Protein AF-A0A961EUT8-F1 (afdb_monomer_lite)

Radius of gyration: 30.01 Å; chains: 1; bounding box: 72×98×64 Å

Foldseek 3Di:
DDDDDDDPPDPDPVVVVVVVVVVPPDPPPPDCDLVNLVVLLVVLVVLLVVLVVLLVVQDDDDPVPDDDDPLNVVSVVLSVVLVVLSVQLVVLSVVLVVCSVVVNNVSNVVSSVSSVVSSVVSVLSSLVSVLVVLVVVLVVCVVVQVVVPDPVSVVVSVVSVVVSVVSVVVSVVVD

pLDDT: mean 82.98, std 18.25, range [37.84, 97.94]

Secondary structure (DSSP, 8-state):
----------SSHHHHHHHHHHTTS--------HHHHHHHHHHHHHHHHHHHHHHHTSPPPPTT-PPPPHHHHHHHHHHHHHHHHHHHHHHHHHHHHHHHHTT-HHHHHHHHHHHHHHHHHHHHHHHHHHHHHHHHHHHHHHHHHHHT--HHHHHHHHHHHHHHHHHHHHHHHT-

Sequence (175 aa):
MARTGTGNRGGFGAFFLIFLMVSISSLQADSPDFTNMGELLKTNREDLEFINIPLSNLPNAPENGQEPSEGLKTGLALKEKLTEKMKSAVEHDFFAGIYYLQGNYGHTYRELSTSRDLIQQVYKEILEYYIDGTWVLLESAAPIILRTQDAKSKHFLQLGFRDLESSRLFHQRGS

Structure (mmCIF, N/CA/C/O backbone):
data_AF-A0A961EUT8-F1
#
_entry.id   AF-A0A961EUT8-F1
#
loop_
_atom_site.group_PDB
_atom_site.id
_atom_site.type_symbol
_atom_site.label_atom_id
_atom_site.label_alt_id
_atom_site.label_comp_id
_atom_site.label_asym_id
_atom_site.label_entity_id
_atom_site.label_seq_id
_atom_site.pdbx_PDB_ins_code
_atom_site.Cartn_x
_atom_site.Cartn_y
_atom_site.Cartn_z
_atom_site.occupancy
_atom_site.B_iso_or_equiv
_atom_site.auth_seq_id
_atom_site.auth_comp_id
_atom_site.auth_asym_id
_atom_site.auth_atom_id
_atom_site.pdbx_PDB_model_num
ATOM 1 N N . MET A 1 1 ? 42.368 -74.348 -34.956 1.00 40.06 1 MET A N 1
ATOM 2 C CA . MET A 1 1 ? 42.806 -73.185 -35.758 1.00 40.06 1 MET A CA 1
ATOM 3 C C . MET A 1 1 ? 41.672 -72.159 -35.737 1.00 40.06 1 MET A C 1
ATOM 5 O O . MET A 1 1 ? 40.569 -72.569 -36.050 1.00 40.06 1 MET A O 1
ATOM 9 N N . ALA A 1 2 ? 41.955 -70.933 -35.255 1.00 39.94 2 ALA A N 1
ATOM 10 C CA . ALA A 1 2 ? 41.233 -69.634 -35.360 1.00 39.94 2 ALA A CA 1
ATOM 11 C C . ALA A 1 2 ? 39.678 -69.592 -35.261 1.00 39.94 2 ALA A C 1
ATOM 13 O O . ALA A 1 2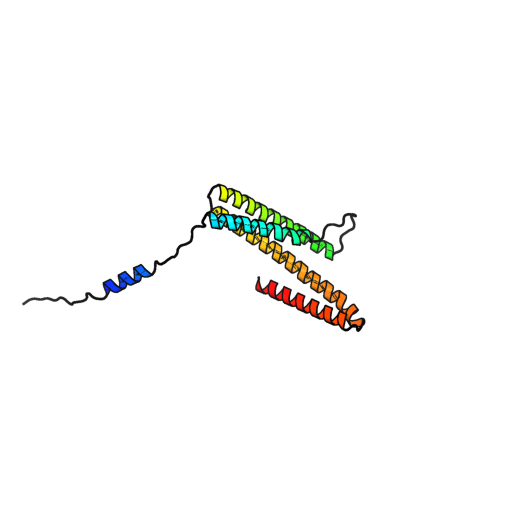 ? 39.000 -70.222 -36.057 1.00 39.94 2 ALA A O 1
ATOM 14 N N . ARG A 1 3 ? 39.065 -68.952 -34.233 1.00 37.84 3 ARG A N 1
ATOM 15 C CA . ARG A 1 3 ? 38.702 -67.497 -34.088 1.00 37.84 3 ARG A CA 1
ATOM 16 C C . ARG A 1 3 ? 37.754 -67.018 -35.212 1.00 37.84 3 ARG A C 1
ATOM 18 O O . ARG A 1 3 ? 38.067 -67.273 -36.359 1.00 37.84 3 ARG A O 1
ATOM 25 N N . THR A 1 4 ? 36.620 -66.322 -35.048 1.00 41.25 4 THR A N 1
ATOM 26 C CA . THR A 1 4 ? 36.030 -65.352 -34.080 1.00 41.25 4 THR A CA 1
ATOM 27 C C . THR A 1 4 ? 34.614 -65.051 -34.648 1.00 41.25 4 THR A C 1
ATOM 29 O O . THR A 1 4 ? 34.471 -65.057 -35.861 1.00 41.25 4 THR A O 1
ATOM 32 N N . GLY A 1 5 ? 33.498 -64.938 -33.917 1.00 46.47 5 GLY A N 1
ATOM 33 C CA . GLY A 1 5 ? 33.110 -63.840 -33.025 1.00 46.47 5 GLY A CA 1
ATOM 34 C C . GLY A 1 5 ? 32.352 -62.727 -33.773 1.00 46.47 5 GLY A C 1
ATOM 35 O O . GLY A 1 5 ? 33.002 -62.006 -34.507 1.00 46.47 5 GLY A O 1
ATOM 36 N N . THR A 1 6 ? 31.042 -62.549 -33.533 1.00 43.66 6 THR A N 1
ATOM 37 C CA . THR A 1 6 ? 30.341 -61.238 -33.514 1.00 43.66 6 THR A CA 1
ATOM 38 C C . THR A 1 6 ? 28.936 -61.403 -32.928 1.00 43.66 6 THR A C 1
ATOM 40 O O . THR A 1 6 ? 28.060 -62.018 -33.533 1.00 43.66 6 THR A O 1
ATOM 43 N N . GLY A 1 7 ? 28.736 -60.858 -31.726 1.00 42.50 7 GLY A N 1
ATOM 44 C CA . GLY A 1 7 ? 27.440 -60.751 -31.068 1.00 42.50 7 GLY A CA 1
ATOM 45 C C . GLY A 1 7 ? 26.609 -59.615 -31.660 1.00 42.50 7 GLY A C 1
ATOM 46 O O . GLY A 1 7 ? 27.092 -58.498 -31.829 1.00 42.50 7 GLY A O 1
ATOM 47 N N . ASN A 1 8 ? 25.343 -59.904 -31.942 1.00 45.88 8 ASN A N 1
ATOM 48 C CA . ASN A 1 8 ? 24.358 -58.920 -32.364 1.00 45.88 8 ASN A CA 1
ATOM 49 C C . ASN A 1 8 ? 23.867 -58.131 -31.133 1.00 45.88 8 ASN A C 1
ATOM 51 O O . ASN A 1 8 ? 22.967 -58.565 -30.418 1.00 45.88 8 ASN A O 1
ATOM 55 N N . ARG A 1 9 ? 24.503 -56.991 -30.846 1.00 51.38 9 ARG A N 1
ATOM 56 C CA . ARG A 1 9 ? 24.052 -55.987 -29.865 1.00 51.38 9 ARG A CA 1
ATOM 57 C C . ARG A 1 9 ? 23.765 -54.676 -30.599 1.00 51.38 9 ARG A C 1
ATOM 59 O O . ARG A 1 9 ? 24.537 -53.732 -30.510 1.00 51.38 9 ARG A O 1
ATOM 66 N N . GLY A 1 10 ? 22.669 -54.640 -31.353 1.00 48.25 10 GLY A N 1
ATOM 67 C CA . GLY A 1 10 ? 22.268 -53.478 -32.161 1.00 48.25 10 GLY A CA 1
ATOM 68 C C . GLY A 1 10 ? 20.995 -52.756 -31.703 1.00 48.25 10 GLY A C 1
ATOM 69 O O . GLY A 1 10 ? 20.453 -51.979 -32.475 1.00 48.25 10 GLY A O 1
ATOM 70 N N . GLY A 1 11 ? 20.472 -53.022 -30.499 1.00 51.41 11 GLY A N 1
ATOM 71 C CA . GLY A 1 11 ? 19.109 -52.595 -30.129 1.00 51.41 11 GLY A CA 1
ATOM 72 C C . GLY A 1 11 ? 18.965 -51.484 -29.083 1.00 51.41 11 GLY A C 1
ATOM 73 O O . GLY A 1 11 ? 17.860 -50.989 -28.907 1.00 51.41 11 GLY A O 1
ATOM 74 N N . PHE A 1 12 ? 20.027 -51.088 -28.372 1.00 48.56 12 PHE A N 1
ATOM 75 C CA . PHE A 1 12 ? 19.883 -50.220 -27.184 1.00 48.56 12 PHE A CA 1
ATOM 76 C C . PHE A 1 12 ? 20.382 -48.776 -27.354 1.00 48.56 12 PHE A C 1
ATOM 78 O O . PHE A 1 12 ? 20.026 -47.918 -26.553 1.00 48.56 12 PHE A O 1
ATOM 85 N N . GLY A 1 13 ? 21.162 -48.473 -28.399 1.00 46.50 13 GLY A N 1
ATOM 86 C CA . GLY A 1 13 ? 21.692 -47.118 -28.621 1.00 46.50 13 GLY A CA 1
ATOM 87 C C . GLY A 1 13 ? 20.687 -46.146 -29.250 1.00 46.50 13 GLY A C 1
ATOM 88 O O . GLY A 1 13 ? 20.663 -44.970 -28.900 1.00 46.50 13 GLY A O 1
ATOM 89 N N . ALA A 1 14 ? 19.821 -46.636 -30.144 1.00 49.78 14 ALA A N 1
ATOM 90 C CA . ALA A 1 14 ? 18.879 -45.787 -30.877 1.00 49.78 14 ALA A CA 1
ATOM 91 C C . ALA A 1 14 ? 17.739 -45.255 -29.989 1.00 49.78 14 ALA A C 1
ATOM 93 O O . ALA A 1 14 ? 17.324 -44.110 -30.141 1.00 49.78 14 ALA A O 1
ATOM 94 N N . PHE A 1 15 ? 17.282 -46.042 -29.009 1.00 47.31 15 PHE A N 1
ATOM 95 C CA . PHE A 1 15 ? 16.244 -45.607 -28.069 1.00 47.31 15 PHE A CA 1
ATOM 96 C C . PHE A 1 15 ? 16.741 -44.559 -27.065 1.00 47.31 15 PHE A C 1
ATOM 98 O O . PHE A 1 15 ? 15.972 -43.687 -26.668 1.00 47.31 15 PHE A O 1
ATOM 105 N N . PHE A 1 16 ? 18.024 -44.589 -26.693 1.00 50.06 16 PHE A N 1
ATOM 106 C CA . PHE A 1 16 ? 18.590 -43.619 -25.751 1.00 50.06 16 PHE A CA 1
ATOM 107 C C . PHE A 1 16 ? 18.795 -42.234 -26.392 1.00 50.06 16 PHE A C 1
ATOM 109 O O . PHE A 1 16 ? 18.576 -41.210 -25.751 1.00 50.06 16 PHE A O 1
ATOM 116 N N . LEU A 1 17 ? 19.141 -42.194 -27.684 1.00 48.88 17 LEU A N 1
ATOM 117 C CA . LEU A 1 17 ? 19.335 -40.950 -28.440 1.00 48.88 17 LEU A CA 1
ATOM 118 C C . LEU A 1 17 ? 18.012 -40.245 -28.787 1.00 48.88 17 LEU A C 1
ATOM 120 O O . LEU A 1 17 ? 17.959 -39.018 -28.811 1.00 48.88 17 LEU A O 1
ATOM 124 N N . ILE A 1 18 ? 16.929 -41.004 -28.987 1.00 52.91 18 ILE A N 1
ATOM 125 C CA . ILE A 1 18 ? 15.589 -40.446 -29.233 1.00 52.91 18 ILE A CA 1
ATOM 126 C C . ILE A 1 18 ? 14.980 -39.878 -27.939 1.00 52.91 18 ILE A C 1
ATOM 128 O O . ILE A 1 18 ? 14.323 -38.840 -27.979 1.00 52.91 18 ILE A O 1
ATOM 132 N N . PHE A 1 19 ? 15.252 -40.480 -26.775 1.00 48.97 19 PHE A N 1
ATOM 133 C CA . PHE A 1 19 ? 14.747 -39.975 -25.490 1.00 48.97 19 PHE A CA 1
ATOM 134 C C . PHE A 1 19 ? 15.413 -38.653 -25.056 1.00 48.97 19 PHE A C 1
ATOM 136 O O . PHE A 1 19 ? 14.784 -37.811 -24.414 1.00 48.97 19 PHE A O 1
ATOM 143 N N . LEU A 1 20 ? 16.665 -38.422 -25.468 1.00 49.22 20 LEU A N 1
ATOM 144 C CA . LEU A 1 20 ? 17.404 -37.192 -25.159 1.00 49.22 20 LEU A CA 1
ATOM 145 C C . LEU A 1 20 ? 16.935 -35.986 -25.999 1.00 49.22 20 LEU A C 1
ATOM 147 O O . LEU A 1 20 ? 17.052 -34.848 -25.556 1.00 49.22 20 LEU A O 1
ATOM 151 N N . MET A 1 21 ? 16.328 -36.224 -27.168 1.00 48.28 21 MET A N 1
ATOM 152 C CA . MET A 1 21 ? 15.783 -35.173 -28.045 1.00 48.28 21 MET A CA 1
ATOM 153 C C . MET A 1 21 ? 14.378 -34.690 -27.644 1.00 48.28 21 MET A C 1
ATOM 155 O O . MET A 1 21 ? 13.997 -33.580 -27.998 1.00 48.28 21 MET A O 1
ATOM 159 N N . VAL A 1 22 ? 13.612 -35.471 -26.873 1.00 51.75 22 VAL A N 1
ATOM 160 C CA . VAL A 1 22 ? 12.248 -35.085 -26.438 1.00 51.75 22 VAL A CA 1
ATOM 161 C C . VAL A 1 22 ? 12.261 -34.190 -25.188 1.00 51.75 22 VAL A C 1
ATOM 163 O O . VAL A 1 22 ? 11.308 -33.454 -24.932 1.00 51.75 22 VAL A O 1
ATOM 166 N N . SER A 1 23 ? 13.371 -34.165 -24.445 1.00 46.84 23 SER A N 1
ATOM 167 C CA . SER A 1 23 ? 13.490 -33.407 -23.187 1.00 46.84 23 SER A CA 1
ATOM 168 C C . SER A 1 23 ? 13.894 -31.933 -23.364 1.00 46.84 23 SER A C 1
ATOM 170 O O . SER A 1 23 ? 14.073 -31.234 -22.373 1.00 46.84 23 SER A O 1
ATOM 172 N N . ILE A 1 24 ? 14.022 -31.437 -24.602 1.00 51.72 24 ILE A N 1
ATOM 173 C CA . ILE A 1 24 ? 14.322 -30.018 -24.904 1.00 51.72 24 ILE A CA 1
ATOM 174 C C . ILE A 1 24 ? 13.042 -29.264 -25.316 1.00 51.72 24 ILE A C 1
ATOM 176 O O . ILE A 1 24 ? 13.078 -28.184 -25.901 1.00 51.72 24 ILE A O 1
ATOM 180 N N . SER A 1 25 ? 11.872 -29.820 -24.999 1.00 47.59 25 SER A N 1
ATOM 181 C CA . SER A 1 25 ? 10.606 -29.116 -25.179 1.00 47.59 25 SER A CA 1
ATOM 182 C C . SER A 1 25 ? 10.501 -28.008 -24.125 1.00 47.59 25 SER A C 1
ATOM 184 O O . SER A 1 25 ? 10.127 -28.246 -22.980 1.00 47.59 25 SER A O 1
ATOM 186 N N . SER A 1 26 ? 10.898 -26.803 -24.542 1.00 49.31 26 SER A N 1
ATOM 187 C CA . SER A 1 26 ? 10.543 -25.497 -23.975 1.00 49.31 26 SER A CA 1
ATOM 188 C C . SER A 1 26 ? 10.907 -25.234 -22.506 1.00 49.31 26 SER A C 1
ATOM 190 O O . SER A 1 26 ? 10.043 -24.966 -21.678 1.00 49.31 26 SER A O 1
ATOM 192 N N . LEU A 1 27 ? 12.206 -25.102 -22.224 1.00 43.09 27 LEU A N 1
ATOM 193 C CA . LEU A 1 27 ? 12.673 -23.950 -21.437 1.00 43.09 27 LEU A CA 1
ATOM 194 C C . LEU A 1 27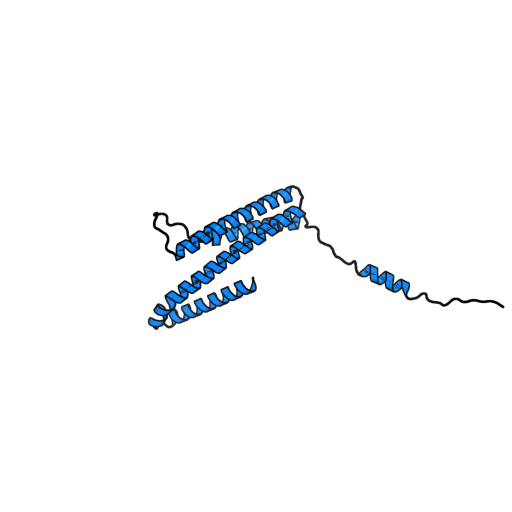 ? 12.726 -22.740 -22.383 1.00 43.09 27 LEU A C 1
ATOM 196 O O . LEU A 1 27 ? 13.794 -22.218 -22.691 1.00 43.09 27 LEU A O 1
ATOM 200 N N . GLN A 1 28 ? 11.575 -22.334 -22.925 1.00 45.47 28 GLN A N 1
ATOM 201 C CA . GLN A 1 28 ? 11.480 -20.997 -23.492 1.00 45.47 28 GLN A CA 1
ATOM 202 C C . GLN A 1 28 ? 11.338 -20.078 -22.288 1.00 45.47 28 GLN A C 1
ATOM 204 O O . GLN A 1 28 ? 10.258 -19.902 -21.738 1.00 45.47 28 GLN A O 1
ATOM 209 N N . ALA A 1 29 ? 12.474 -19.570 -21.812 1.00 47.25 29 ALA A N 1
ATOM 210 C CA . ALA A 1 29 ? 12.445 -18.277 -21.166 1.00 47.25 29 ALA A CA 1
ATOM 211 C C . ALA A 1 29 ? 11.918 -17.324 -22.241 1.00 47.25 29 ALA A C 1
ATOM 213 O O . ALA A 1 29 ? 12.667 -16.979 -23.157 1.00 47.25 29 ALA A O 1
ATOM 214 N N . ASP A 1 30 ? 10.622 -17.008 -22.191 1.00 49.38 30 ASP A N 1
ATOM 215 C CA . ASP A 1 30 ? 10.067 -15.912 -22.973 1.00 49.38 30 ASP A CA 1
ATOM 216 C C . ASP A 1 30 ? 10.944 -14.707 -22.660 1.00 49.38 30 ASP A C 1
ATOM 218 O O . ASP A 1 30 ? 11.009 -14.234 -21.518 1.00 49.38 30 ASP A O 1
ATOM 222 N N . SER A 1 31 ? 11.704 -14.250 -23.658 1.00 52.50 31 SER A N 1
ATOM 223 C CA . SER A 1 31 ? 12.302 -12.932 -23.554 1.00 52.50 31 SER A CA 1
ATOM 224 C C . SER A 1 31 ? 11.150 -11.974 -23.282 1.00 52.50 31 SER A C 1
ATOM 226 O O . SER A 1 31 ? 10.116 -12.117 -23.932 1.00 52.50 31 SER A O 1
ATOM 228 N N . PRO A 1 32 ? 11.272 -11.040 -22.332 1.00 54.50 32 PRO A N 1
ATOM 229 C CA . PRO A 1 32 ? 10.206 -10.095 -22.064 1.00 54.50 32 PRO A CA 1
ATOM 230 C C . PRO A 1 32 ? 9.908 -9.296 -23.333 1.00 54.50 32 PRO A C 1
ATOM 232 O O . PRO A 1 32 ? 10.628 -8.359 -23.672 1.00 54.50 32 PRO A O 1
ATOM 235 N N . ASP A 1 33 ? 8.884 -9.726 -24.065 1.00 62.62 33 ASP A N 1
ATOM 236 C CA . ASP A 1 33 ? 8.461 -9.094 -25.301 1.00 62.62 33 ASP A CA 1
ATOM 237 C C . ASP A 1 33 ? 8.044 -7.653 -25.010 1.00 62.62 33 ASP A C 1
ATOM 239 O O . ASP A 1 33 ? 7.478 -7.345 -23.955 1.00 62.62 33 ASP A O 1
ATOM 243 N N . PHE A 1 34 ? 8.307 -6.765 -25.971 1.00 60.91 34 PHE A N 1
ATOM 244 C CA . PHE A 1 34 ? 7.946 -5.345 -25.914 1.00 60.91 34 PHE A CA 1
ATOM 245 C C . PHE A 1 34 ? 6.499 -5.137 -25.440 1.00 60.91 34 PHE A C 1
ATOM 247 O O . PHE A 1 34 ? 6.244 -4.308 -24.569 1.00 60.91 34 PHE A O 1
ATOM 254 N N . THR A 1 35 ? 5.561 -5.941 -25.951 1.00 69.19 35 THR A N 1
ATOM 255 C CA . THR A 1 35 ? 4.139 -5.862 -25.594 1.00 69.19 35 THR A CA 1
ATOM 256 C C . THR A 1 35 ? 3.884 -6.182 -24.118 1.00 69.19 35 THR A C 1
ATOM 258 O O . THR A 1 35 ? 3.146 -5.449 -23.464 1.00 69.19 35 THR A O 1
ATOM 261 N N . ASN A 1 36 ? 4.544 -7.204 -23.563 1.00 83.31 36 ASN A N 1
ATOM 262 C CA . ASN A 1 36 ? 4.389 -7.576 -22.153 1.00 83.31 36 ASN A CA 1
ATOM 263 C C . ASN A 1 36 ? 4.990 -6.507 -21.229 1.00 83.31 36 ASN A C 1
ATOM 265 O O . ASN A 1 36 ? 4.409 -6.170 -20.201 1.00 83.31 36 ASN A O 1
ATOM 269 N N . MET A 1 37 ? 6.132 -5.921 -21.604 1.00 87.62 37 MET A N 1
ATOM 270 C CA . MET A 1 37 ? 6.753 -4.844 -20.823 1.00 87.62 37 MET A CA 1
ATOM 271 C C . MET A 1 37 ? 5.931 -3.552 -20.837 1.00 87.62 37 MET A C 1
ATOM 273 O O . MET A 1 37 ? 5.827 -2.885 -19.808 1.00 87.62 37 MET A O 1
ATOM 277 N N . GLY A 1 38 ? 5.301 -3.221 -21.968 1.00 88.94 38 GLY A N 1
ATOM 278 C CA . GLY A 1 38 ? 4.388 -2.082 -22.059 1.00 88.94 38 GLY A CA 1
ATOM 279 C C . GLY A 1 38 ? 3.166 -2.226 -21.144 1.00 88.94 38 GLY A C 1
ATOM 280 O O . GLY A 1 38 ? 2.773 -1.266 -20.480 1.00 88.94 38 GLY A O 1
ATOM 281 N N . GLU A 1 39 ? 2.591 -3.428 -21.055 1.00 91.81 39 GLU A N 1
ATOM 282 C CA . GLU A 1 39 ? 1.486 -3.717 -20.133 1.00 91.81 39 GLU A CA 1
ATOM 283 C C . GLU A 1 39 ? 1.921 -3.657 -18.662 1.00 91.81 39 GLU A C 1
ATOM 285 O O . GLU A 1 39 ? 1.207 -3.093 -17.830 1.00 91.81 39 GLU A O 1
ATOM 290 N N . LEU A 1 40 ? 3.114 -4.164 -18.338 1.00 92.50 40 LEU A N 1
ATOM 291 C CA . LEU A 1 40 ? 3.661 -4.094 -16.981 1.00 92.50 40 LEU A CA 1
ATOM 292 C C . LEU A 1 40 ? 3.927 -2.653 -16.528 1.00 92.50 40 LEU A C 1
ATOM 294 O O . LEU A 1 40 ? 3.605 -2.323 -15.390 1.00 92.50 40 LEU A O 1
ATOM 298 N N . LEU A 1 41 ? 4.450 -1.790 -17.405 1.00 94.31 41 LEU A N 1
ATOM 299 C CA . LEU A 1 41 ? 4.600 -0.353 -17.128 1.00 94.31 41 LEU A CA 1
ATOM 300 C C . LEU A 1 41 ? 3.252 0.303 -16.839 1.00 94.31 41 LEU A C 1
ATOM 302 O O . LEU A 1 41 ? 3.103 1.045 -15.870 1.00 94.31 41 LEU A O 1
ATOM 306 N N . LYS A 1 42 ? 2.250 0.011 -17.673 1.00 95.62 42 LYS A N 1
ATOM 307 C CA . LYS A 1 42 ? 0.902 0.545 -17.485 1.00 95.62 42 LYS A CA 1
ATOM 308 C C . LYS A 1 42 ? 0.312 0.099 -16.144 1.00 95.62 42 LYS A C 1
ATOM 310 O O . LYS A 1 42 ? -0.197 0.933 -15.405 1.00 95.62 42 LYS A O 1
ATOM 315 N N . THR A 1 43 ? 0.424 -1.188 -15.827 1.00 94.94 43 THR A N 1
ATOM 316 C CA . THR A 1 43 ? -0.080 -1.759 -14.570 1.00 94.94 43 THR A CA 1
ATOM 317 C C . THR A 1 43 ? 0.627 -1.142 -13.365 1.00 94.94 43 THR A C 1
ATOM 319 O O . THR A 1 43 ? -0.031 -0.717 -12.426 1.00 94.94 43 THR A O 1
ATOM 322 N N . ASN A 1 44 ? 1.957 -1.010 -13.408 1.00 96.00 44 ASN A N 1
ATOM 323 C CA . ASN A 1 44 ? 2.719 -0.407 -12.313 1.00 96.00 44 ASN A CA 1
ATOM 324 C C . ASN A 1 44 ? 2.301 1.046 -12.048 1.00 96.00 44 ASN A C 1
ATOM 326 O O . ASN A 1 44 ? 2.203 1.472 -10.900 1.00 96.00 44 ASN A O 1
ATOM 330 N N . ARG A 1 45 ? 1.993 1.801 -13.106 1.00 96.00 45 ARG A N 1
ATOM 331 C CA . ARG A 1 45 ? 1.452 3.154 -12.974 1.00 96.00 45 ARG A CA 1
ATOM 332 C C . ARG A 1 45 ? 0.069 3.174 -12.322 1.00 96.00 45 ARG A C 1
ATOM 334 O O . ARG A 1 45 ? -0.168 4.010 -11.454 1.00 96.00 45 ARG A O 1
ATOM 341 N N . GLU A 1 46 ? -0.827 2.274 -12.719 1.00 97.06 46 GLU A N 1
ATOM 342 C CA . GLU A 1 46 ? -2.142 2.128 -12.079 1.00 97.06 46 GLU A CA 1
ATOM 343 C C . GLU A 1 46 ? -1.991 1.760 -10.590 1.00 97.06 46 GLU A C 1
ATOM 345 O O . GLU A 1 46 ? -2.668 2.340 -9.740 1.00 97.06 46 GLU A O 1
ATOM 350 N N . ASP A 1 47 ? -1.041 0.881 -10.256 1.00 96.62 47 ASP A N 1
ATOM 351 C CA . ASP A 1 47 ? -0.719 0.499 -8.876 1.00 96.62 47 ASP A CA 1
ATOM 352 C C . ASP A 1 47 ? -0.176 1.691 -8.061 1.00 96.62 47 ASP A C 1
ATOM 354 O O . ASP A 1 47 ? -0.587 1.907 -6.917 1.00 96.62 47 ASP A O 1
ATOM 358 N N . LEU A 1 48 ? 0.710 2.509 -8.644 1.00 97.00 48 LEU A N 1
ATOM 359 C CA . LEU A 1 48 ? 1.209 3.742 -8.020 1.00 97.00 48 LEU A CA 1
ATOM 360 C C . LEU A 1 48 ? 0.069 4.727 -7.728 1.00 97.00 48 LEU A C 1
ATOM 362 O O . LEU A 1 48 ? -0.026 5.271 -6.624 1.00 97.00 48 LEU A O 1
ATOM 366 N N . GLU A 1 49 ? -0.808 4.955 -8.707 1.00 96.12 49 GLU A N 1
ATOM 367 C CA . GLU A 1 49 ? -1.969 5.837 -8.559 1.00 96.12 49 GLU A CA 1
ATOM 368 C C . GLU A 1 49 ? -2.924 5.312 -7.479 1.00 96.12 49 GLU A C 1
ATOM 370 O O . GLU A 1 49 ? -3.396 6.085 -6.639 1.00 96.12 49 GLU A O 1
ATOM 375 N N . PHE A 1 50 ? -3.142 3.995 -7.439 1.00 96.06 50 PHE A N 1
ATOM 376 C CA . PHE A 1 50 ? -3.945 3.347 -6.411 1.00 96.06 50 PHE A CA 1
ATOM 377 C C . PHE A 1 50 ? -3.353 3.541 -5.013 1.00 96.06 50 PHE A C 1
ATOM 379 O O . PHE A 1 50 ? -4.084 3.957 -4.119 1.00 96.06 50 PHE A O 1
ATOM 386 N N . ILE A 1 51 ? -2.052 3.297 -4.810 1.00 95.56 51 ILE A N 1
ATOM 387 C CA . ILE A 1 51 ? -1.393 3.417 -3.494 1.00 95.56 51 ILE A CA 1
ATOM 388 C C . ILE A 1 51 ? -1.273 4.860 -3.007 1.00 95.56 51 ILE A C 1
ATOM 390 O O . ILE A 1 51 ? -1.294 5.108 -1.796 1.00 95.56 51 ILE A O 1
ATOM 394 N N . ASN A 1 52 ? -1.248 5.833 -3.914 1.00 94.38 52 ASN A N 1
ATOM 395 C CA . ASN A 1 52 ? -1.284 7.238 -3.531 1.00 94.38 52 ASN A CA 1
ATOM 396 C C . ASN A 1 52 ? -2.567 7.605 -2.754 1.00 94.38 52 ASN A C 1
ATOM 398 O O . ASN A 1 52 ? -2.524 8.444 -1.854 1.00 94.38 52 ASN A O 1
ATOM 402 N N . ILE A 1 53 ? -3.699 6.948 -3.035 1.00 95.00 53 ILE A N 1
ATOM 403 C CA . ILE A 1 53 ? -4.975 7.195 -2.343 1.00 95.00 53 ILE A CA 1
ATOM 404 C C . ILE A 1 53 ? -4.877 6.879 -0.837 1.00 95.00 53 ILE A C 1
ATOM 406 O O . ILE A 1 53 ? -5.025 7.807 -0.036 1.00 95.00 53 ILE A O 1
ATOM 410 N N . PRO A 1 54 ? -4.610 5.632 -0.397 1.00 93.56 54 PRO A N 1
ATOM 411 C CA . PRO A 1 54 ? -4.507 5.317 1.022 1.00 93.56 54 PRO A CA 1
ATOM 412 C C . PRO A 1 54 ? -3.339 6.046 1.702 1.00 93.56 54 PRO A C 1
ATOM 414 O O . PRO A 1 54 ? -3.474 6.429 2.861 1.00 93.56 54 PRO A O 1
ATOM 417 N N . LEU A 1 55 ? -2.236 6.327 0.996 1.00 94.56 55 LEU A N 1
ATOM 418 C CA . LEU A 1 55 ? -1.137 7.136 1.537 1.00 94.56 55 LEU A CA 1
ATOM 419 C C . LEU A 1 55 ? -1.578 8.578 1.840 1.00 94.56 55 LEU A C 1
ATOM 421 O O . LEU A 1 55 ? -1.244 9.134 2.890 1.00 94.56 55 LEU A O 1
ATOM 425 N N . SER A 1 56 ? -2.359 9.187 0.945 1.00 92.69 56 SER A N 1
ATOM 426 C CA . SER A 1 56 ? -2.875 10.548 1.132 1.00 92.69 56 SER A CA 1
ATOM 427 C C . SER A 1 56 ? -3.838 10.655 2.318 1.00 92.69 56 SER A C 1
ATOM 429 O O . SER A 1 56 ? -3.836 11.681 3.004 1.00 92.69 56 SER A O 1
ATOM 431 N N . ASN A 1 57 ? -4.568 9.571 2.609 1.00 92.25 57 ASN A N 1
ATOM 432 C CA . ASN A 1 57 ? -5.503 9.457 3.729 1.00 92.25 57 ASN A CA 1
ATOM 433 C C . ASN A 1 57 ? -4.820 9.315 5.097 1.00 92.25 57 ASN A C 1
ATOM 435 O O . ASN A 1 57 ? -5.503 9.408 6.120 1.00 92.25 57 ASN A O 1
ATOM 439 N N . LEU A 1 58 ? -3.502 9.087 5.150 1.00 91.81 58 LEU A N 1
ATOM 440 C CA . LEU A 1 58 ? -2.780 9.100 6.420 1.00 91.81 58 LEU A CA 1
ATOM 441 C C . LEU A 1 58 ? -2.816 10.498 7.057 1.00 91.81 58 LEU A C 1
ATOM 443 O O . LEU A 1 58 ? -2.863 11.501 6.330 1.00 91.81 58 LEU A O 1
ATOM 447 N N . PRO A 1 59 ? -2.754 10.590 8.398 1.00 89.25 59 PRO A N 1
ATOM 448 C CA . PRO A 1 59 ? -2.933 11.854 9.099 1.00 89.25 59 PRO A CA 1
ATOM 449 C C . PRO A 1 59 ? -1.967 12.950 8.637 1.00 89.25 59 PRO A C 1
ATOM 451 O O . PRO A 1 59 ? -0.802 12.689 8.340 1.00 89.25 59 PRO A O 1
ATOM 454 N N . ASN A 1 60 ? -2.458 14.188 8.594 1.00 85.12 60 ASN A N 1
ATOM 455 C CA . ASN A 1 60 ? -1.663 15.377 8.293 1.00 85.12 60 ASN A CA 1
ATOM 456 C C . ASN A 1 60 ? -1.288 16.122 9.570 1.00 85.12 60 ASN A C 1
ATOM 458 O O . ASN A 1 60 ? -1.976 16.018 10.590 1.00 85.12 60 ASN A O 1
ATOM 462 N N . ALA A 1 61 ? -0.190 16.878 9.504 1.00 81.75 61 ALA A N 1
ATOM 463 C CA . ALA A 1 61 ? 0.211 17.731 10.609 1.00 81.75 61 ALA A CA 1
ATOM 464 C C . ALA A 1 61 ? -0.902 18.761 10.884 1.00 81.75 61 ALA A C 1
ATOM 466 O O . ALA A 1 61 ? -1.495 19.282 9.935 1.00 81.75 61 ALA A O 1
ATOM 467 N N . PRO A 1 62 ? -1.214 19.048 12.157 1.00 79.44 62 PRO A N 1
ATOM 468 C CA . PRO A 1 62 ? -2.229 20.034 12.493 1.00 79.44 62 PRO A CA 1
ATOM 469 C C . PRO A 1 62 ? -1.822 21.421 11.977 1.00 79.44 62 PRO A C 1
ATOM 471 O O . PRO A 1 62 ? -0.744 21.920 12.292 1.00 79.44 62 PRO A O 1
ATOM 474 N N . GLU A 1 63 ? -2.710 22.071 11.223 1.00 75.56 63 GLU A N 1
ATOM 475 C CA . GLU A 1 63 ? -2.452 23.384 10.602 1.00 75.56 63 GLU A CA 1
ATOM 476 C C . GLU A 1 63 ? -2.247 24.510 11.634 1.00 75.56 63 GLU A C 1
ATOM 478 O O . GLU A 1 63 ? -1.591 25.510 11.357 1.00 75.56 63 GLU A O 1
ATOM 483 N N . ASN A 1 64 ? -2.762 24.333 12.856 1.00 80.25 64 ASN A N 1
ATOM 484 C CA . ASN A 1 64 ? -2.799 25.365 13.897 1.00 80.25 64 ASN A CA 1
ATOM 485 C C . ASN A 1 64 ? -1.569 25.386 14.825 1.00 80.25 64 ASN A C 1
ATOM 487 O O . ASN A 1 64 ? -1.622 26.007 15.885 1.00 80.25 64 ASN A O 1
ATOM 491 N N . GLY A 1 65 ? -0.489 24.668 14.492 1.00 71.25 65 GLY A N 1
ATOM 492 C CA . GLY A 1 65 ? 0.733 24.627 15.313 1.00 71.25 65 GLY A CA 1
ATOM 493 C C . GLY A 1 65 ? 0.555 23.996 16.703 1.00 71.25 65 GLY A C 1
ATOM 494 O O . GLY A 1 65 ? 1.414 24.154 17.566 1.00 71.25 65 GLY A O 1
ATOM 495 N N . GLN A 1 66 ? -0.560 23.297 16.938 1.00 77.88 66 GLN A N 1
ATOM 496 C CA . GLN A 1 66 ? -0.775 22.514 18.154 1.00 77.88 66 GLN A CA 1
ATOM 497 C C . GLN A 1 66 ? 0.111 21.271 18.134 1.00 77.88 66 GLN A C 1
ATOM 499 O O . GLN A 1 66 ? 0.263 20.639 17.087 1.00 77.88 66 GLN A O 1
ATOM 504 N N . GLU A 1 67 ? 0.658 20.888 19.290 1.00 75.06 67 GLU A N 1
ATOM 505 C CA . GLU A 1 67 ? 1.380 19.623 19.370 1.00 75.06 67 GLU A CA 1
ATOM 506 C C . GLU A 1 67 ? 0.433 18.455 19.043 1.00 75.06 67 GLU A C 1
ATOM 508 O O . GLU A 1 67 ? -0.649 18.348 19.634 1.00 75.06 67 GLU A O 1
ATOM 513 N N . PRO A 1 68 ? 0.805 17.579 18.095 1.00 78.00 68 PRO A N 1
ATOM 514 C CA . PRO A 1 68 ? -0.006 16.425 17.752 1.00 78.00 68 PRO A CA 1
ATOM 515 C C . PRO A 1 68 ? -0.129 15.488 18.957 1.00 78.00 68 PRO A C 1
ATOM 517 O O . PRO A 1 68 ? 0.839 15.251 19.676 1.00 78.00 68 PRO A O 1
ATOM 520 N N . SER A 1 69 ? -1.318 14.917 19.168 1.00 79.81 69 SER A N 1
ATOM 521 C CA . SER A 1 69 ? -1.500 13.845 20.159 1.00 79.81 69 SER A CA 1
ATOM 522 C C . SER A 1 69 ? -0.552 12.667 19.884 1.00 79.81 69 SER A C 1
ATOM 524 O O . SER A 1 69 ? -0.160 12.453 18.738 1.00 79.81 69 SER A O 1
ATOM 526 N N . GLU A 1 70 ? -0.204 11.869 20.897 1.00 75.75 70 GLU A N 1
ATOM 527 C CA . GLU A 1 70 ? 0.723 10.733 20.731 1.00 75.75 70 GLU A CA 1
ATOM 528 C C . GLU A 1 70 ? 0.299 9.771 19.604 1.00 75.75 70 GLU A C 1
ATOM 530 O O . GLU A 1 70 ? 1.115 9.416 18.757 1.00 75.75 70 GLU A O 1
ATOM 535 N N . GLY A 1 71 ? -0.995 9.441 19.497 1.00 73.69 71 GLY A N 1
ATOM 536 C CA . GLY A 1 71 ? -1.506 8.609 18.395 1.00 73.69 71 GLY A CA 1
ATOM 537 C C . GLY A 1 71 ? -1.393 9.271 17.013 1.00 73.69 71 GLY A C 1
ATOM 538 O O . GLY A 1 71 ? -1.222 8.590 16.002 1.00 73.69 71 GLY A O 1
ATOM 539 N N . LEU A 1 72 ? -1.429 10.606 16.962 1.00 81.94 72 LEU A N 1
ATOM 540 C CA . LEU A 1 72 ? -1.223 11.375 15.736 1.00 81.94 72 LEU A CA 1
ATOM 541 C C . LEU A 1 72 ? 0.263 11.420 15.345 1.00 81.94 72 LEU A C 1
ATOM 543 O O . LEU A 1 72 ? 0.571 11.326 14.160 1.00 81.94 72 LEU A O 1
ATOM 547 N N . LYS A 1 73 ? 1.188 11.479 16.314 1.00 84.38 73 LYS A N 1
ATOM 548 C CA . LYS A 1 73 ? 2.642 11.424 16.064 1.00 84.38 73 LYS A CA 1
ATOM 549 C C . LYS A 1 73 ? 3.046 10.136 15.344 1.00 84.38 73 LYS A C 1
ATOM 551 O O . LYS A 1 73 ? 3.801 10.199 14.377 1.00 84.38 73 LYS A O 1
ATOM 556 N N . THR A 1 74 ? 2.505 8.988 15.758 1.00 84.38 74 THR A N 1
ATOM 557 C CA . THR A 1 74 ? 2.775 7.697 15.100 1.00 84.38 74 THR A CA 1
ATOM 558 C C . THR A 1 74 ? 2.305 7.688 13.645 1.00 84.38 74 THR A C 1
ATOM 560 O O . THR A 1 74 ? 3.054 7.277 12.761 1.00 84.38 74 THR A O 1
ATOM 563 N N . GLY A 1 75 ? 1.095 8.192 13.375 1.00 86.50 75 GLY A N 1
ATOM 564 C CA . GLY A 1 75 ? 0.564 8.284 12.010 1.00 86.50 75 GLY A CA 1
ATOM 565 C C . GLY A 1 75 ? 1.358 9.241 11.113 1.00 86.50 75 GLY A C 1
ATOM 566 O O . GLY A 1 75 ? 1.565 8.947 9.938 1.00 86.50 75 GLY A O 1
ATOM 567 N N . LEU A 1 76 ? 1.854 10.351 11.669 1.00 89.94 76 LEU A N 1
ATOM 568 C CA . LEU A 1 76 ? 2.694 11.317 10.951 1.00 89.94 76 LEU A CA 1
ATOM 569 C C . LEU A 1 76 ? 4.058 10.733 10.573 1.00 89.94 76 LEU A C 1
ATOM 571 O O . LEU A 1 76 ? 4.465 10.837 9.418 1.00 89.94 76 LEU A O 1
ATOM 575 N N . ALA A 1 77 ? 4.732 10.078 11.522 1.00 90.69 77 ALA A N 1
ATOM 576 C CA . ALA A 1 77 ? 6.017 9.430 11.273 1.00 90.69 77 ALA A CA 1
ATOM 577 C C . ALA A 1 77 ? 5.894 8.314 10.223 1.00 90.69 77 ALA A C 1
ATOM 579 O O . ALA A 1 77 ? 6.744 8.182 9.340 1.00 90.69 77 ALA A O 1
ATOM 580 N N . LEU A 1 78 ? 4.804 7.537 10.280 1.00 92.75 78 LEU A N 1
ATOM 581 C CA . LEU A 1 78 ? 4.503 6.537 9.260 1.00 92.75 78 LEU A CA 1
ATOM 582 C C . LEU A 1 78 ? 4.312 7.194 7.889 1.00 92.75 78 LEU A C 1
ATOM 584 O O . LEU A 1 78 ? 4.916 6.756 6.913 1.00 92.75 78 LEU A O 1
ATOM 588 N N . LYS A 1 79 ? 3.520 8.269 7.809 1.00 94.25 79 LYS A N 1
ATOM 589 C CA . LYS A 1 79 ? 3.284 8.984 6.551 1.00 94.25 79 LYS A CA 1
ATOM 590 C C . LYS A 1 79 ? 4.577 9.488 5.921 1.00 94.25 79 LYS A C 1
ATOM 592 O O . LYS A 1 79 ? 4.759 9.312 4.719 1.00 94.25 79 LYS A O 1
ATOM 597 N N . GLU A 1 80 ? 5.473 10.076 6.707 1.00 93.38 80 GLU A N 1
ATOM 598 C CA . GLU A 1 80 ? 6.777 10.545 6.228 1.00 93.38 80 GLU A CA 1
ATOM 599 C C . GLU A 1 80 ? 7.606 9.389 5.653 1.00 93.38 80 GLU A C 1
ATOM 601 O O . GLU A 1 80 ? 7.992 9.424 4.483 1.00 93.38 80 GLU A O 1
ATOM 606 N N . LYS A 1 81 ? 7.781 8.310 6.428 1.00 95.00 81 LYS A N 1
ATOM 607 C CA . LYS A 1 81 ? 8.513 7.107 6.001 1.00 95.00 81 LYS A CA 1
ATOM 608 C C . LYS A 1 81 ? 7.966 6.530 4.692 1.00 95.00 81 LYS A C 1
ATOM 610 O O . LYS A 1 81 ? 8.728 6.169 3.793 1.00 95.00 81 LYS A O 1
ATOM 615 N N . LEU A 1 82 ? 6.646 6.414 4.589 1.00 96.00 82 LEU A N 1
ATOM 616 C CA . LEU A 1 82 ? 5.990 5.836 3.421 1.00 96.00 82 LEU A CA 1
ATOM 617 C C . LEU A 1 82 ? 6.014 6.763 2.211 1.00 96.00 82 LEU A C 1
ATOM 619 O O . LEU A 1 82 ? 6.120 6.284 1.086 1.00 96.00 82 LEU A O 1
ATOM 623 N N . THR A 1 83 ? 5.980 8.076 2.434 1.00 95.62 83 THR A N 1
ATOM 624 C CA . THR A 1 83 ? 6.143 9.066 1.366 1.00 95.62 83 THR A CA 1
ATOM 625 C C . THR A 1 83 ? 7.526 8.951 0.732 1.00 95.62 83 THR A C 1
ATOM 627 O O . THR A 1 83 ? 7.629 8.980 -0.490 1.00 95.62 83 THR A O 1
ATOM 630 N N . GLU A 1 84 ? 8.582 8.747 1.524 1.00 95.75 84 GLU A N 1
ATOM 631 C CA . GLU A 1 84 ? 9.928 8.515 0.982 1.00 95.75 84 GLU A CA 1
ATOM 632 C C . GLU A 1 84 ? 10.013 7.212 0.173 1.00 95.75 84 GLU A C 1
ATOM 634 O O . GLU A 1 84 ? 10.501 7.220 -0.955 1.00 95.75 84 GLU A O 1
ATOM 639 N N . LYS A 1 85 ? 9.445 6.104 0.674 1.00 96.62 85 LYS A N 1
ATOM 640 C CA . LYS A 1 85 ? 9.355 4.851 -0.104 1.00 96.62 85 LYS A CA 1
ATOM 641 C C . LYS A 1 85 ? 8.580 5.033 -1.411 1.00 96.62 85 LYS A C 1
ATOM 643 O O . LYS A 1 85 ? 8.982 4.492 -2.439 1.00 96.62 85 LYS A O 1
ATOM 648 N N . MET A 1 86 ? 7.486 5.792 -1.374 1.00 96.81 86 MET A N 1
ATOM 649 C CA . MET A 1 86 ? 6.667 6.080 -2.548 1.00 96.81 86 MET A CA 1
ATOM 650 C C . MET A 1 86 ? 7.437 6.915 -3.577 1.00 96.81 86 MET A C 1
ATOM 652 O O . MET A 1 86 ? 7.375 6.614 -4.765 1.00 96.81 86 MET A O 1
ATOM 656 N N . LYS A 1 87 ? 8.219 7.912 -3.139 1.00 97.00 87 LYS A N 1
ATOM 657 C CA . LYS A 1 87 ? 9.114 8.670 -4.029 1.00 97.00 87 LYS A CA 1
ATOM 658 C C . LYS A 1 87 ? 10.104 7.744 -4.730 1.00 97.00 87 LYS A C 1
ATOM 660 O O . LYS A 1 87 ? 10.187 7.782 -5.952 1.00 97.00 87 LYS A O 1
ATOM 665 N N . SER A 1 88 ? 10.775 6.860 -3.989 1.00 97.56 88 SER A N 1
ATOM 666 C CA . SER A 1 88 ? 11.691 5.882 -4.590 1.00 97.56 88 SER A CA 1
ATOM 667 C C . SER A 1 88 ? 10.980 4.938 -5.568 1.00 97.56 88 SER A C 1
ATOM 669 O O . SER A 1 88 ? 11.514 4.642 -6.633 1.00 97.56 88 SER A O 1
ATOM 671 N N . ALA A 1 89 ? 9.757 4.493 -5.264 1.00 97.69 89 ALA A N 1
ATOM 672 C CA . ALA A 1 89 ? 8.981 3.658 -6.182 1.00 97.69 89 ALA A CA 1
ATOM 673 C C . ALA A 1 89 ? 8.674 4.375 -7.510 1.00 97.69 89 ALA A C 1
ATOM 675 O O . ALA A 1 89 ? 8.793 3.767 -8.576 1.00 97.69 89 ALA A O 1
ATOM 676 N N . VAL A 1 90 ? 8.332 5.667 -7.448 1.00 97.44 90 VAL A N 1
ATOM 677 C CA . VAL A 1 90 ? 8.104 6.521 -8.625 1.00 97.44 90 VAL A CA 1
ATOM 678 C C . VAL A 1 90 ? 9.396 6.737 -9.419 1.00 97.44 90 VAL A C 1
ATOM 680 O O . VAL A 1 90 ? 9.368 6.713 -10.647 1.00 97.44 90 VAL A O 1
ATOM 683 N N . GLU A 1 91 ? 10.537 6.909 -8.750 1.00 97.88 91 GLU A N 1
ATOM 684 C CA . GLU A 1 91 ? 11.841 7.020 -9.420 1.00 97.88 91 GLU A CA 1
ATOM 685 C C . GLU A 1 91 ? 12.174 5.753 -10.219 1.00 97.88 91 GLU A C 1
ATOM 687 O O . GLU A 1 91 ? 12.559 5.842 -11.386 1.00 97.88 91 GLU A O 1
ATOM 692 N N . HIS A 1 92 ? 11.968 4.572 -9.632 1.00 97.94 92 HIS A N 1
ATOM 693 C CA . HIS A 1 92 ? 12.173 3.299 -10.325 1.00 97.94 92 HIS A CA 1
ATOM 694 C C . HIS A 1 92 ? 11.217 3.112 -11.516 1.00 97.94 92 HIS A C 1
ATOM 696 O O . HIS A 1 92 ? 11.653 2.668 -12.578 1.00 97.94 92 HIS A O 1
ATOM 702 N N . ASP A 1 93 ? 9.943 3.498 -11.390 1.00 96.81 93 ASP A N 1
ATOM 703 C CA . ASP A 1 93 ? 8.988 3.481 -12.513 1.00 96.81 93 ASP A CA 1
ATOM 704 C C . ASP A 1 93 ? 9.438 4.402 -13.659 1.00 96.81 93 ASP A C 1
ATOM 706 O O . ASP A 1 93 ? 9.444 4.013 -14.830 1.00 96.81 93 ASP A O 1
ATOM 710 N N . PHE A 1 94 ? 9.923 5.599 -13.318 1.00 97.31 94 PHE A N 1
ATOM 711 C CA . PHE A 1 94 ? 10.468 6.534 -14.294 1.00 97.31 94 PHE A CA 1
ATOM 712 C C . PHE A 1 94 ? 11.669 5.940 -15.042 1.00 97.31 94 PHE A C 1
ATOM 714 O O . PHE A 1 94 ? 11.693 5.948 -16.277 1.00 97.31 94 PHE A O 1
ATOM 721 N N . PHE A 1 95 ? 12.652 5.382 -14.327 1.00 97.44 95 PHE A N 1
ATOM 722 C CA . PHE A 1 95 ? 13.816 4.756 -14.960 1.00 97.44 95 PHE A CA 1
ATOM 723 C C . PHE A 1 95 ? 13.442 3.529 -15.790 1.00 97.44 95 PHE A C 1
ATOM 725 O O . PHE A 1 95 ? 13.998 3.345 -16.876 1.00 97.44 95 PHE A O 1
ATOM 732 N N . ALA A 1 96 ? 12.469 2.730 -15.347 1.00 96.06 96 ALA A N 1
ATOM 733 C CA . ALA A 1 96 ? 11.931 1.642 -16.151 1.00 96.06 96 ALA A CA 1
ATOM 734 C C . ALA A 1 96 ? 11.372 2.147 -17.487 1.00 96.06 96 ALA A C 1
ATOM 736 O O . ALA A 1 96 ? 11.693 1.587 -18.536 1.00 96.06 96 ALA A O 1
ATOM 737 N N . GLY A 1 97 ? 10.605 3.242 -17.469 1.00 94.62 97 GLY A N 1
ATOM 738 C CA . GLY A 1 97 ? 10.106 3.894 -18.678 1.00 94.62 97 GLY A CA 1
ATOM 739 C C . GLY A 1 97 ? 11.232 4.340 -19.618 1.00 94.62 97 GLY A C 1
ATOM 740 O O . GLY A 1 97 ? 11.151 4.121 -20.827 1.00 94.62 97 GLY A O 1
ATOM 741 N N . ILE A 1 98 ? 12.323 4.896 -19.081 1.00 96.31 98 ILE A N 1
ATOM 742 C CA . ILE A 1 98 ? 13.499 5.271 -19.881 1.00 96.31 98 ILE A CA 1
ATOM 743 C C . ILE A 1 98 ? 14.158 4.044 -20.524 1.00 96.31 98 ILE A C 1
ATOM 745 O O . ILE A 1 98 ? 14.416 4.052 -21.730 1.00 96.31 98 ILE A O 1
ATOM 749 N N . TYR A 1 99 ? 14.408 2.977 -19.760 1.00 95.12 99 TYR A N 1
ATOM 750 C CA . TYR A 1 99 ? 15.023 1.758 -20.296 1.00 95.12 99 TYR A CA 1
ATOM 751 C C . TYR A 1 99 ? 14.142 1.062 -21.334 1.00 95.12 99 TYR A C 1
ATOM 753 O O . TYR A 1 99 ? 14.662 0.529 -22.317 1.00 95.12 99 TYR A O 1
ATOM 761 N N . TYR A 1 100 ? 12.823 1.124 -21.164 1.00 94.25 100 TYR A N 1
ATOM 762 C CA . TYR A 1 100 ? 11.866 0.594 -22.126 1.00 94.25 100 TYR A CA 1
ATOM 763 C C . TYR A 1 100 ? 11.963 1.317 -23.469 1.00 94.25 100 TYR A C 1
ATOM 765 O O . TYR A 1 100 ? 12.064 0.673 -24.512 1.00 94.25 100 TYR A O 1
ATOM 773 N N . LEU A 1 101 ? 12.027 2.654 -23.449 1.00 94.06 101 LEU A N 1
ATOM 774 C CA . LEU A 1 101 ? 12.203 3.465 -24.660 1.00 94.06 101 LEU A CA 1
ATOM 775 C C . LEU A 1 101 ? 13.548 3.209 -25.357 1.00 94.06 101 LEU A C 1
ATOM 777 O O . LEU A 1 101 ? 13.650 3.355 -26.573 1.00 94.06 101 LEU A O 1
ATOM 781 N N . GLN A 1 102 ? 14.573 2.803 -24.607 1.00 93.81 102 GLN A N 1
ATOM 782 C CA . GLN A 1 102 ? 15.879 2.403 -25.141 1.00 93.81 102 GLN A CA 1
ATOM 783 C C . GLN A 1 102 ? 15.905 0.957 -25.671 1.00 93.81 102 GLN A C 1
ATOM 785 O O . GLN A 1 102 ? 16.941 0.509 -26.161 1.00 93.81 102 GLN A O 1
ATOM 790 N N . GLY A 1 103 ? 14.802 0.209 -25.559 1.00 90.69 103 GLY A N 1
ATOM 791 C CA . GLY A 1 103 ? 14.733 -1.210 -25.920 1.00 90.69 103 GLY A CA 1
ATOM 792 C C . GLY A 1 103 ? 15.477 -2.136 -24.951 1.00 90.69 103 GLY A C 1
ATOM 793 O O . GLY A 1 103 ? 15.727 -3.297 -25.273 1.00 90.69 103 GLY A O 1
ATOM 794 N N . ASN A 1 104 ? 15.851 -1.649 -23.764 1.00 91.75 104 ASN A N 1
ATOM 795 C CA . ASN A 1 104 ? 16.556 -2.424 -22.749 1.00 91.75 104 ASN A CA 1
ATOM 796 C C . ASN A 1 104 ? 15.566 -3.072 -21.765 1.00 91.75 104 ASN A C 1
ATOM 798 O O . ASN A 1 104 ? 15.379 -2.628 -20.627 1.00 91.75 104 ASN A O 1
ATOM 802 N N . TYR A 1 105 ? 14.924 -4.154 -22.205 1.00 89.56 105 TYR A N 1
ATOM 803 C CA . TYR A 1 105 ? 13.860 -4.819 -21.441 1.00 89.56 105 TYR A CA 1
ATOM 804 C C . TYR A 1 105 ? 14.350 -5.51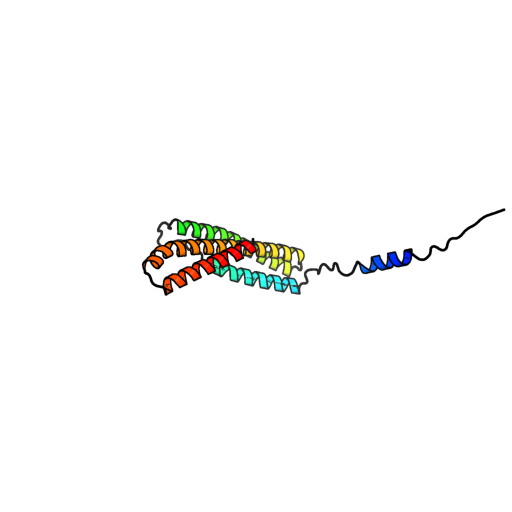4 -20.163 1.00 89.56 105 TYR A C 1
ATOM 806 O O . TYR A 1 105 ? 13.612 -5.594 -19.185 1.00 89.56 105 TYR A O 1
ATOM 814 N N . GLY A 1 106 ? 15.609 -5.965 -20.124 1.00 89.19 106 GLY A N 1
ATOM 815 C CA . GLY A 1 106 ? 16.183 -6.580 -18.922 1.00 89.19 106 GLY A CA 1
ATOM 816 C C . GLY A 1 106 ? 16.322 -5.586 -17.766 1.00 89.19 106 GLY A C 1
ATOM 817 O O . GLY A 1 106 ? 15.994 -5.909 -16.624 1.00 89.19 106 GLY A O 1
ATOM 818 N N . HIS A 1 107 ? 16.763 -4.360 -18.063 1.00 92.19 107 HIS A N 1
ATOM 819 C CA . HIS A 1 107 ? 16.801 -3.286 -17.071 1.00 92.19 107 HIS A CA 1
ATOM 820 C C . HIS A 1 107 ? 15.400 -2.763 -16.748 1.00 92.19 107 HIS A C 1
ATOM 822 O O . HIS A 1 107 ? 15.095 -2.588 -15.573 1.00 92.19 107 HIS A O 1
ATOM 828 N N . THR A 1 108 ? 14.528 -2.626 -17.753 1.00 93.12 108 THR A N 1
ATOM 829 C CA . THR A 1 108 ? 13.110 -2.264 -17.558 1.00 93.12 108 THR A CA 1
ATOM 830 C C . THR A 1 108 ? 12.447 -3.160 -16.514 1.00 93.12 108 THR A C 1
ATOM 832 O O . THR A 1 108 ? 11.881 -2.669 -15.544 1.00 93.12 108 THR A O 1
ATOM 835 N N . TYR A 1 109 ? 12.574 -4.482 -16.670 1.00 92.19 109 TYR A N 1
ATOM 836 C CA . TYR A 1 109 ? 11.988 -5.444 -15.741 1.00 92.19 109 TYR A CA 1
ATOM 837 C C . TYR A 1 109 ? 12.547 -5.317 -14.321 1.00 92.19 109 TYR A C 1
ATOM 839 O O . TYR A 1 109 ? 11.794 -5.401 -13.355 1.00 92.19 109 TYR A O 1
ATOM 847 N N . ARG A 1 1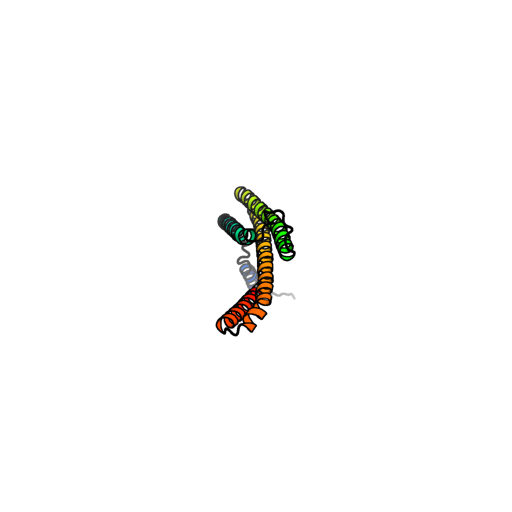10 ? 13.861 -5.110 -14.176 1.00 93.56 110 ARG A N 1
ATOM 848 C CA . ARG A 1 110 ? 14.501 -4.990 -12.858 1.00 93.56 110 ARG A CA 1
ATOM 849 C C . ARG A 1 110 ? 14.015 -3.751 -12.106 1.00 93.56 110 ARG A C 1
ATOM 851 O O . ARG A 1 110 ? 13.673 -3.852 -10.928 1.00 93.56 110 ARG A O 1
ATOM 858 N N . GLU A 1 111 ? 13.971 -2.611 -12.788 1.00 95.94 111 GLU A N 1
ATOM 859 C CA . GLU A 1 111 ? 13.464 -1.362 -12.215 1.00 95.94 111 GLU A CA 1
ATOM 860 C C . GLU A 1 111 ? 11.972 -1.484 -11.863 1.00 95.94 111 GLU A C 1
ATOM 862 O O . GLU A 1 111 ? 11.578 -1.159 -10.745 1.00 95.94 111 GLU A O 1
ATOM 867 N N . LEU A 1 112 ? 11.156 -2.071 -12.748 1.00 95.19 112 LEU A N 1
ATOM 868 C CA . LEU A 1 112 ? 9.740 -2.346 -12.470 1.00 95.19 112 LEU A CA 1
ATOM 869 C C . LEU A 1 112 ? 9.540 -3.261 -11.269 1.00 95.19 112 LEU A C 1
ATOM 871 O O . LEU A 1 112 ? 8.717 -2.966 -10.412 1.00 95.19 112 LEU A O 1
ATOM 875 N N . SER A 1 113 ? 10.280 -4.368 -11.191 1.00 94.19 113 SER A N 1
ATOM 876 C CA . SER A 1 113 ? 10.191 -5.286 -10.054 1.00 94.19 113 SER A CA 1
ATOM 877 C C . SER A 1 113 ? 10.487 -4.553 -8.748 1.00 94.19 113 SER A C 1
ATOM 879 O O . SER A 1 113 ? 9.774 -4.734 -7.770 1.00 94.19 113 SER A O 1
ATOM 881 N N . THR A 1 114 ? 11.487 -3.669 -8.757 1.00 96.88 114 THR A N 1
ATOM 882 C CA . THR A 1 114 ? 11.871 -2.889 -7.575 1.00 96.88 114 THR A CA 1
ATOM 883 C C . THR A 1 114 ? 10.786 -1.878 -7.198 1.00 96.88 114 THR A C 1
ATOM 885 O O . THR A 1 114 ? 10.426 -1.773 -6.027 1.00 96.88 114 THR A O 1
ATOM 888 N N . SER A 1 115 ? 10.214 -1.175 -8.183 1.00 97.62 115 SER A N 1
ATOM 889 C CA . SER A 1 115 ? 9.071 -0.276 -7.976 1.00 97.62 115 SER A CA 1
ATOM 890 C C . SER A 1 115 ? 7.889 -1.023 -7.343 1.00 97.62 115 SER A C 1
ATOM 892 O O . SER A 1 115 ? 7.393 -0.619 -6.292 1.00 97.62 115 SER A O 1
ATOM 894 N N . ARG A 1 116 ? 7.509 -2.179 -7.899 1.00 95.75 116 ARG A N 1
ATOM 895 C CA . ARG A 1 116 ? 6.397 -3.008 -7.404 1.00 95.75 116 ARG A CA 1
ATOM 896 C C . ARG A 1 116 ? 6.629 -3.530 -5.992 1.00 95.75 116 ARG A C 1
ATOM 898 O O . ARG A 1 116 ? 5.715 -3.474 -5.170 1.00 95.75 116 ARG A O 1
ATOM 905 N N . ASP A 1 117 ? 7.843 -3.978 -5.686 1.00 96.25 117 ASP A N 1
ATOM 906 C CA . ASP A 1 117 ? 8.200 -4.438 -4.343 1.00 96.25 117 ASP A CA 1
ATOM 907 C C . ASP A 1 117 ? 8.061 -3.306 -3.312 1.00 96.25 117 ASP A C 1
ATOM 909 O O . ASP A 1 117 ? 7.581 -3.528 -2.196 1.00 96.25 117 ASP A O 1
ATOM 913 N N . LEU A 1 118 ? 8.439 -2.076 -3.678 1.00 97.12 118 LEU A N 1
ATOM 914 C CA . LEU A 1 118 ? 8.270 -0.898 -2.823 1.00 97.12 118 LEU A CA 1
ATOM 915 C C . LEU A 1 118 ? 6.792 -0.536 -2.636 1.00 97.12 118 LEU A C 1
ATOM 917 O O . LEU A 1 118 ? 6.366 -0.310 -1.503 1.00 97.12 118 LEU A O 1
ATOM 921 N N . ILE A 1 119 ? 6.000 -0.534 -3.709 1.00 96.19 119 ILE A N 1
ATOM 922 C CA . ILE A 1 119 ? 4.550 -0.273 -3.669 1.00 96.19 119 ILE A CA 1
ATOM 923 C C . ILE A 1 119 ? 3.847 -1.295 -2.767 1.00 96.19 119 ILE A C 1
ATOM 925 O O . ILE A 1 119 ? 3.035 -0.926 -1.916 1.00 96.19 119 ILE A O 1
ATOM 929 N N . GLN A 1 120 ? 4.205 -2.577 -2.885 1.00 94.56 120 GLN A N 1
ATOM 930 C CA . GLN A 1 120 ? 3.659 -3.636 -2.041 1.00 94.56 120 GLN A CA 1
ATOM 931 C C . GLN A 1 120 ? 4.010 -3.421 -0.563 1.00 94.56 120 GLN A C 1
ATOM 933 O O . GLN A 1 120 ? 3.154 -3.609 0.303 1.00 94.56 120 GLN A O 1
ATOM 938 N N . GLN A 1 121 ? 5.246 -3.016 -0.257 1.00 94.88 121 GLN A N 1
ATOM 939 C CA . GLN A 1 121 ? 5.646 -2.681 1.113 1.00 94.88 121 GLN A CA 1
ATOM 940 C C . GLN A 1 121 ? 4.844 -1.498 1.661 1.00 94.88 121 GLN A C 1
ATOM 942 O O . GLN A 1 121 ? 4.345 -1.580 2.781 1.00 94.88 121 GLN A O 1
ATOM 947 N N . VAL A 1 122 ? 4.673 -0.431 0.871 1.00 95.75 122 VAL A N 1
ATOM 948 C CA . VAL A 1 122 ? 3.871 0.735 1.272 1.00 95.75 122 VAL A CA 1
ATOM 949 C C . VAL A 1 122 ? 2.440 0.310 1.591 1.00 95.75 122 VAL A C 1
ATOM 951 O O . VAL A 1 122 ? 1.925 0.641 2.656 1.00 95.75 122 VAL A O 1
ATOM 954 N N . TYR A 1 123 ? 1.817 -0.485 0.722 1.00 93.94 123 TYR A N 1
ATOM 955 C CA . TYR A 1 123 ? 0.466 -0.986 0.956 1.00 93.94 123 TYR A CA 1
ATOM 956 C C . TYR A 1 123 ? 0.355 -1.820 2.236 1.00 93.94 123 TYR A C 1
ATOM 958 O O . TYR A 1 123 ? -0.578 -1.630 3.017 1.00 93.94 123 TYR A O 1
ATOM 966 N N . LYS A 1 124 ? 1.311 -2.728 2.468 1.00 92.62 124 LYS A N 1
ATOM 967 C CA . LYS A 1 124 ? 1.338 -3.593 3.655 1.00 92.62 124 LYS A CA 1
ATOM 968 C C . LYS A 1 124 ? 1.405 -2.780 4.944 1.00 92.62 124 LYS A C 1
ATOM 970 O O . LYS A 1 124 ? 0.597 -3.021 5.835 1.00 92.62 124 LYS A O 1
ATOM 975 N N . GLU A 1 125 ? 2.311 -1.808 5.013 1.00 94.44 125 GLU A N 1
ATOM 976 C CA . GLU A 1 125 ? 2.472 -0.956 6.197 1.00 94.44 125 GLU A CA 1
ATOM 977 C C . GLU A 1 125 ? 1.226 -0.085 6.452 1.00 94.44 125 GLU A C 1
ATOM 979 O O . GLU A 1 125 ? 0.811 0.090 7.597 1.00 94.44 125 GLU A O 1
ATOM 984 N N . ILE A 1 126 ? 0.574 0.424 5.399 1.00 93.94 126 ILE A N 1
ATOM 985 C CA . ILE A 1 126 ? -0.682 1.177 5.552 1.00 93.94 126 ILE A CA 1
ATOM 986 C C . ILE A 1 126 ? -1.810 0.272 6.056 1.00 93.94 126 ILE A C 1
ATOM 988 O O . ILE A 1 126 ? -2.589 0.664 6.926 1.00 93.94 126 ILE A O 1
ATOM 992 N N . LEU A 1 127 ? -1.921 -0.936 5.504 1.00 93.19 127 LEU A N 1
ATOM 993 C CA . LEU A 1 127 ? -2.949 -1.889 5.908 1.00 93.19 127 LEU A CA 1
ATOM 994 C C . LEU A 1 127 ? -2.789 -2.291 7.380 1.00 93.19 127 LEU A C 1
ATOM 996 O O . LEU A 1 127 ? -3.781 -2.326 8.105 1.00 93.19 127 LEU A O 1
ATOM 1000 N N . GLU A 1 128 ? -1.557 -2.542 7.823 1.00 93.06 128 GLU A N 1
ATOM 1001 C CA . GLU A 1 128 ? -1.232 -2.825 9.225 1.00 93.06 128 GLU A CA 1
ATOM 1002 C C . GLU A 1 128 ? -1.667 -1.669 10.137 1.00 93.06 128 GLU A C 1
ATOM 1004 O O . GLU A 1 128 ? -2.413 -1.880 11.094 1.00 93.06 128 GLU A O 1
ATOM 1009 N N . TYR A 1 129 ? -1.332 -0.429 9.765 1.00 92.56 129 TYR A N 1
ATOM 1010 C CA . TYR A 1 129 ? -1.763 0.764 10.497 1.00 92.56 129 TYR A CA 1
ATOM 1011 C C . TYR A 1 129 ? -3.290 0.865 10.639 1.00 92.56 129 TYR A C 1
ATOM 1013 O O . TYR A 1 129 ? -3.800 1.171 11.720 1.00 92.56 129 TYR A O 1
ATOM 1021 N N . TYR A 1 130 ? -4.045 0.586 9.572 1.00 92.06 130 TYR A N 1
ATOM 1022 C CA . TYR A 1 130 ? -5.508 0.613 9.630 1.00 92.06 130 TYR A CA 1
ATOM 1023 C C . TYR A 1 130 ? -6.098 -0.529 10.459 1.00 92.06 130 TYR A C 1
ATOM 1025 O O . TYR A 1 130 ? -7.097 -0.317 11.152 1.00 92.06 130 TYR A O 1
ATOM 1033 N N . ILE A 1 131 ? -5.501 -1.720 10.418 1.00 93.94 131 ILE A N 1
ATOM 1034 C CA . ILE A 1 131 ? -5.907 -2.852 11.257 1.00 93.94 131 ILE A CA 1
ATOM 1035 C C . ILE A 1 131 ? -5.741 -2.487 12.735 1.00 93.94 131 ILE A C 1
ATOM 1037 O O . ILE A 1 131 ? -6.684 -2.637 13.516 1.00 93.94 131 ILE A O 1
ATOM 1041 N N . ASP A 1 132 ? -4.585 -1.951 13.112 1.00 92.19 132 ASP A N 1
ATOM 1042 C CA . ASP A 1 132 ? -4.302 -1.585 14.499 1.00 92.19 132 ASP A CA 1
ATOM 1043 C C . ASP A 1 132 ? -5.183 -0.427 14.971 1.00 92.19 132 ASP A C 1
ATOM 1045 O O . ASP A 1 132 ? -5.787 -0.497 16.045 1.00 92.19 132 ASP A O 1
ATOM 1049 N N . GLY A 1 133 ? -5.353 0.601 14.135 1.00 91.00 133 GLY A N 1
ATOM 1050 C CA . GLY A 1 133 ? -6.262 1.709 14.418 1.00 91.00 133 GLY A CA 1
ATOM 1051 C C . GLY A 1 133 ? -7.711 1.248 14.608 1.00 91.00 133 GLY A C 1
ATOM 1052 O O . GLY A 1 133 ? -8.390 1.692 15.536 1.00 91.00 133 GLY A O 1
ATOM 1053 N N . THR A 1 134 ? -8.179 0.308 13.783 1.00 93.12 134 THR A N 1
ATOM 1054 C CA . THR A 1 134 ? -9.534 -0.255 13.900 1.00 93.12 134 THR A CA 1
ATOM 1055 C C . THR A 1 134 ? -9.699 -1.043 15.196 1.00 93.12 134 THR A C 1
ATOM 1057 O O . THR A 1 134 ? -10.732 -0.918 15.854 1.00 93.12 134 THR A O 1
ATOM 1060 N N . TRP A 1 135 ? -8.687 -1.809 15.609 1.00 94.06 135 TRP A N 1
ATOM 1061 C CA . TRP A 1 135 ? -8.720 -2.523 16.885 1.00 94.06 135 TRP A CA 1
ATOM 1062 C C . TRP A 1 135 ? -8.869 -1.555 18.066 1.00 94.06 135 TRP A C 1
ATOM 1064 O O . TRP A 1 135 ? -9.758 -1.744 18.895 1.00 94.06 135 TRP A O 1
ATOM 1074 N N . VAL A 1 136 ? -8.083 -0.472 18.099 1.00 92.50 136 VAL A N 1
ATOM 1075 C CA . VAL A 1 136 ? -8.179 0.561 19.149 1.00 92.50 136 VAL A CA 1
ATOM 1076 C C . VAL A 1 136 ? -9.566 1.219 19.168 1.00 92.50 136 VAL A C 1
ATOM 1078 O O . VAL A 1 136 ? -10.148 1.438 20.236 1.00 92.50 136 VAL A O 1
ATOM 1081 N N . LEU A 1 137 ? -10.129 1.520 17.995 1.00 92.19 137 LEU A N 1
ATOM 1082 C CA . LEU A 1 137 ? -11.468 2.106 17.879 1.00 92.19 137 LEU A CA 1
ATOM 1083 C C . LEU A 1 137 ? -12.556 1.163 18.406 1.00 92.19 137 LEU A C 1
ATOM 1085 O O . LEU A 1 137 ? -13.421 1.592 19.169 1.00 92.19 13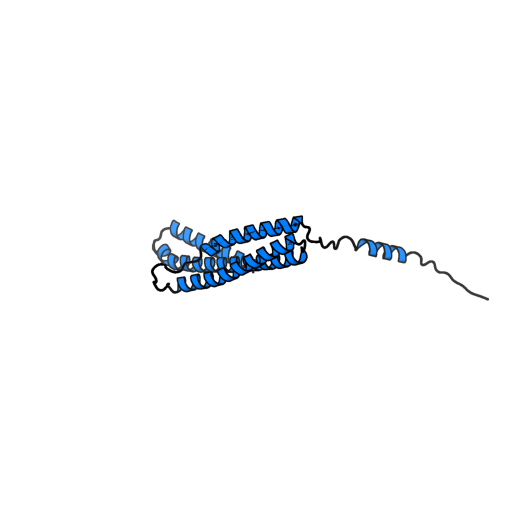7 LEU A O 1
ATOM 1089 N N . LEU A 1 138 ? -12.506 -0.119 18.043 1.00 94.69 138 LEU A N 1
ATOM 1090 C CA . LEU A 1 138 ? -13.481 -1.106 18.509 1.00 94.69 138 LEU A CA 1
ATOM 1091 C C . LEU A 1 138 ? -13.365 -1.346 20.019 1.00 94.69 138 LEU A C 1
ATOM 1093 O O . LEU A 1 138 ? -14.386 -1.363 20.707 1.00 94.69 138 LEU A O 1
ATOM 1097 N N . GLU A 1 139 ? -12.145 -1.465 20.543 1.00 94.56 139 GLU A N 1
ATOM 1098 C CA . GLU A 1 139 ? -11.898 -1.704 21.968 1.00 94.56 139 GLU A CA 1
ATOM 1099 C C . GLU A 1 139 ? -12.343 -0.517 22.832 1.00 94.56 139 GLU A C 1
ATOM 1101 O O . GLU A 1 139 ? -12.965 -0.697 23.878 1.00 94.56 139 GLU A O 1
ATOM 1106 N N . SER A 1 140 ? -12.110 0.716 22.370 1.00 93.25 140 SER A N 1
ATOM 1107 C CA . SER A 1 140 ? -12.570 1.920 23.077 1.00 93.25 140 SER A CA 1
ATOM 1108 C C . SER A 1 140 ? -14.093 2.106 23.025 1.00 93.25 140 SER A C 1
ATOM 1110 O O . SER A 1 140 ? -14.691 2.585 23.993 1.00 93.25 140 SER A O 1
ATOM 1112 N N . ALA A 1 141 ? -14.748 1.698 21.933 1.00 91.56 141 ALA A N 1
ATOM 1113 C CA . ALA A 1 141 ? -16.201 1.782 21.783 1.00 91.56 141 ALA A CA 1
ATOM 1114 C C . ALA A 1 141 ? -16.956 0.657 22.517 1.00 91.56 141 ALA A C 1
ATOM 1116 O O . ALA A 1 141 ? -18.097 0.857 22.956 1.00 91.56 141 ALA A O 1
ATOM 1117 N N . ALA A 1 142 ? -16.338 -0.518 22.676 1.00 93.38 142 ALA A N 1
ATOM 1118 C CA . ALA A 1 142 ? -16.984 -1.714 23.209 1.00 93.38 142 ALA A CA 1
ATOM 1119 C C . ALA A 1 142 ? -17.651 -1.513 24.588 1.00 93.38 142 ALA A C 1
ATOM 1121 O O . ALA A 1 142 ? -18.833 -1.855 24.714 1.00 93.38 142 ALA A O 1
ATOM 1122 N N . PRO A 1 143 ? -17.006 -0.908 25.609 1.00 93.44 143 PRO A N 1
ATOM 1123 C CA . PRO A 1 143 ? -17.623 -0.720 26.925 1.00 93.44 143 PRO A CA 1
ATOM 1124 C C . PRO A 1 143 ? -18.895 0.133 26.878 1.00 93.44 143 PRO A C 1
ATOM 1126 O O . PRO A 1 143 ? -19.877 -0.154 27.568 1.00 93.44 143 PRO A O 1
ATOM 1129 N N . ILE A 1 144 ? -18.895 1.173 26.040 1.00 92.19 144 ILE A N 1
ATOM 1130 C CA . ILE A 1 144 ? -20.021 2.100 25.891 1.00 92.19 144 ILE A CA 1
ATOM 1131 C C . ILE A 1 144 ? -21.208 1.357 25.276 1.00 92.19 144 ILE A C 1
ATOM 1133 O O . ILE A 1 144 ? -22.312 1.383 25.826 1.00 92.19 144 ILE A O 1
ATOM 1137 N N . ILE A 1 145 ? -20.964 0.636 24.180 1.00 91.62 145 ILE A N 1
ATOM 1138 C CA . ILE A 1 145 ? -21.984 -0.129 23.458 1.00 91.62 145 ILE A CA 1
ATOM 1139 C C . ILE A 1 145 ? -22.565 -1.238 24.343 1.00 91.62 145 ILE A C 1
ATOM 1141 O O . ILE A 1 145 ? -23.785 -1.372 24.454 1.00 91.62 145 ILE A O 1
ATOM 1145 N N . LEU A 1 146 ? -21.720 -1.999 25.043 1.00 90.19 146 LEU A N 1
ATOM 1146 C CA . LEU A 1 146 ? -22.172 -3.087 25.913 1.00 90.19 146 LEU A CA 1
ATOM 1147 C C . LEU A 1 146 ? -23.078 -2.587 27.049 1.00 90.19 146 LEU A C 1
ATOM 1149 O O . LEU A 1 146 ? -24.060 -3.260 27.382 1.00 90.19 146 LEU A O 1
ATOM 1153 N N . ARG A 1 147 ? -22.807 -1.387 27.585 1.00 92.19 147 ARG A N 1
ATOM 1154 C CA . ARG A 1 147 ? -23.605 -0.760 28.652 1.00 92.19 147 ARG A CA 1
ATOM 1155 C C . ARG A 1 147 ? -24.987 -0.293 28.188 1.00 92.19 147 ARG A C 1
ATOM 1157 O O . ARG A 1 147 ? -25.926 -0.335 28.974 1.00 92.19 147 ARG A O 1
ATOM 1164 N N . THR A 1 148 ? -25.132 0.127 26.931 1.00 87.56 148 THR A N 1
ATOM 1165 C CA . THR A 1 148 ? -26.400 0.673 26.397 1.00 87.56 148 THR A CA 1
ATOM 1166 C C . THR A 1 148 ? -27.516 -0.362 26.189 1.00 87.56 148 THR A C 1
ATOM 1168 O O . THR A 1 148 ? -28.639 0.019 25.885 1.00 87.56 148 THR A O 1
ATOM 1171 N N . GLN A 1 149 ? -27.237 -1.661 26.366 1.00 82.50 149 GLN A N 1
ATOM 1172 C CA . GLN A 1 149 ? -28.166 -2.793 26.178 1.00 82.50 149 GLN A CA 1
ATOM 1173 C C . GLN A 1 149 ? -28.852 -2.913 24.799 1.00 82.50 149 GLN A C 1
ATOM 1175 O O . GLN A 1 149 ? -29.595 -3.870 24.591 1.00 82.50 149 GLN A O 1
ATOM 1180 N N . ASP A 1 150 ? -28.543 -2.054 23.826 1.00 93.31 150 ASP A N 1
ATOM 1181 C CA . ASP A 1 150 ? -29.081 -2.155 22.468 1.00 93.31 150 ASP A CA 1
ATOM 1182 C C . ASP A 1 150 ? -28.532 -3.383 21.720 1.00 93.31 150 ASP A C 1
ATOM 1184 O O . ASP A 1 150 ? -27.320 -3.570 21.567 1.00 93.31 150 ASP A O 1
ATOM 1188 N N . ALA A 1 151 ? -29.440 -4.225 21.224 1.00 91.81 151 ALA A N 1
ATOM 1189 C CA . ALA A 1 151 ? -29.100 -5.432 20.482 1.00 91.81 151 ALA A CA 1
ATOM 1190 C C . ALA A 1 151 ? -28.445 -5.121 19.127 1.00 91.81 151 ALA A C 1
ATOM 1192 O O . ALA A 1 151 ? -27.537 -5.843 18.712 1.00 91.81 151 ALA A O 1
ATOM 1193 N N . LYS A 1 152 ? -28.858 -4.039 18.450 1.00 94.12 152 LYS A N 1
ATOM 1194 C CA . LYS A 1 152 ? -28.301 -3.670 17.138 1.00 94.12 152 LYS A CA 1
ATOM 1195 C C . LYS A 1 152 ? -26.857 -3.205 17.265 1.00 94.12 152 LYS A C 1
ATOM 1197 O O . LYS A 1 152 ? -25.992 -3.706 16.554 1.00 94.12 152 LYS A O 1
ATOM 1202 N N . SER A 1 153 ? -26.582 -2.310 18.209 1.00 91.44 153 SER A N 1
ATOM 1203 C CA . SER A 1 153 ? -25.228 -1.807 18.466 1.00 91.44 153 SER A CA 1
ATOM 1204 C C . SER A 1 153 ? -24.259 -2.930 18.847 1.00 91.44 153 SER A C 1
ATOM 1206 O O . SER A 1 153 ? -23.145 -2.987 18.329 1.00 91.44 153 SER A O 1
ATOM 1208 N N . LYS A 1 154 ? -24.696 -3.888 19.678 1.00 93.25 154 LYS A N 1
ATOM 1209 C CA . LYS A 1 154 ? -23.904 -5.091 19.994 1.00 93.25 154 LYS A CA 1
ATOM 1210 C C . LYS A 1 154 ? -23.611 -5.938 18.757 1.00 93.25 154 LYS A C 1
ATOM 1212 O O . LYS A 1 154 ? -22.494 -6.425 18.608 1.00 93.25 154 LYS A O 1
ATOM 1217 N N . HIS A 1 155 ? -24.591 -6.103 17.871 1.00 94.25 155 HIS A N 1
ATOM 1218 C CA . HIS A 1 155 ? -24.394 -6.843 16.631 1.00 94.25 155 HIS A CA 1
ATOM 1219 C C . HIS A 1 155 ? -23.397 -6.144 15.696 1.00 94.25 155 HIS A C 1
ATOM 1221 O O . HIS A 1 155 ? -22.494 -6.796 15.181 1.00 94.25 155 HIS A O 1
ATOM 1227 N N . PHE A 1 156 ? -23.486 -4.821 15.529 1.00 94.12 156 PHE A N 1
ATOM 1228 C CA . PHE A 1 156 ? -22.507 -4.069 14.736 1.00 94.12 156 PHE A CA 1
ATOM 1229 C C . PHE A 1 156 ? -21.093 -4.159 15.307 1.00 94.12 156 PHE A C 1
ATOM 1231 O O . PHE A 1 156 ? -20.143 -4.316 14.546 1.00 94.12 156 PHE A O 1
ATOM 1238 N N . LEU A 1 157 ? -20.950 -4.144 16.634 1.00 94.19 157 LEU A N 1
ATOM 1239 C CA . LEU A 1 157 ? -19.660 -4.357 17.284 1.00 94.19 157 LEU A CA 1
ATOM 1240 C C . LEU A 1 157 ? -19.081 -5.746 16.958 1.00 94.19 157 LEU A C 1
ATOM 1242 O O . LEU A 1 157 ? -17.907 -5.859 16.615 1.00 94.19 157 LEU A O 1
ATOM 1246 N N . GLN A 1 158 ? -19.906 -6.798 17.005 1.00 94.19 158 GLN A N 1
ATOM 1247 C CA . GLN A 1 158 ? -19.492 -8.156 16.625 1.00 94.19 158 GLN A CA 1
ATOM 1248 C C . GLN A 1 158 ? -19.073 -8.247 15.154 1.00 94.19 158 GLN A C 1
ATOM 1250 O O . GLN A 1 158 ? -18.072 -8.892 14.848 1.00 94.19 158 GLN A O 1
ATOM 1255 N N . LEU A 1 159 ? -19.818 -7.602 14.250 1.00 96.19 159 LEU A N 1
ATOM 1256 C CA . LEU A 1 159 ? -19.457 -7.529 12.832 1.00 96.19 159 LEU A CA 1
ATOM 1257 C C . LEU A 1 159 ? -18.115 -6.812 12.640 1.00 96.19 159 LEU A C 1
ATOM 1259 O O . LEU A 1 159 ? -17.269 -7.316 11.911 1.00 96.19 159 LEU A O 1
ATOM 1263 N N . GLY A 1 160 ? -17.884 -5.705 13.353 1.00 94.94 160 GLY A N 1
ATOM 1264 C CA . GLY A 1 160 ? -16.617 -4.975 13.311 1.00 94.94 160 GLY A CA 1
ATOM 1265 C C . GLY A 1 160 ? -15.423 -5.838 13.724 1.00 94.94 160 GLY A C 1
ATOM 1266 O O . GLY A 1 160 ? -14.444 -5.921 12.986 1.00 94.94 160 GLY A O 1
ATOM 1267 N N . PHE A 1 161 ? -15.515 -6.545 14.855 1.00 96.00 161 PHE A N 1
ATOM 1268 C CA . PHE A 1 161 ? -14.454 -7.466 15.284 1.00 96.00 161 PHE A CA 1
ATOM 1269 C C . PHE A 1 161 ? -14.260 -8.640 14.318 1.00 96.00 161 PHE A C 1
ATOM 1271 O O . PHE A 1 161 ? -13.128 -9.041 14.063 1.00 96.00 161 PHE A O 1
ATOM 1278 N N . ARG A 1 162 ? -15.340 -9.179 13.740 1.00 96.31 162 ARG A N 1
ATOM 1279 C CA . ARG A 1 162 ? -15.248 -10.232 12.719 1.00 96.31 162 ARG A CA 1
ATOM 1280 C C . ARG A 1 162 ? -14.474 -9.750 11.489 1.00 96.31 162 ARG A C 1
ATOM 1282 O O . ARG A 1 162 ? -13.602 -10.466 11.001 1.00 96.31 162 ARG A O 1
ATOM 1289 N N . ASP A 1 163 ? -14.799 -8.565 10.985 1.00 95.81 163 ASP A N 1
ATOM 1290 C CA . ASP A 1 163 ? -14.189 -8.018 9.770 1.00 95.81 163 ASP A CA 1
ATOM 1291 C C . ASP A 1 163 ? -12.726 -7.608 10.016 1.00 95.81 163 ASP A C 1
ATOM 1293 O O . ASP A 1 163 ? -11.866 -7.827 9.157 1.00 95.81 163 ASP A O 1
ATOM 1297 N N . LEU A 1 164 ? -12.413 -7.117 11.223 1.00 94.56 164 LEU A N 1
ATOM 1298 C CA . LEU A 1 164 ? -11.045 -6.894 11.698 1.00 94.56 164 LEU A CA 1
ATOM 1299 C C . LEU A 1 164 ? -10.222 -8.191 11.676 1.00 94.56 164 LEU A C 1
ATOM 1301 O O . LEU A 1 164 ? -9.144 -8.228 11.084 1.00 94.56 164 LEU A O 1
ATOM 1305 N N . GLU A 1 165 ? -10.729 -9.260 12.291 1.00 94.12 165 GLU A N 1
ATOM 1306 C CA . GLU A 1 165 ? -10.029 -10.548 12.335 1.00 94.12 165 GLU A CA 1
ATOM 1307 C C . GLU A 1 165 ? -9.857 -11.147 10.937 1.00 94.12 165 GLU A C 1
ATOM 1309 O O . GLU A 1 165 ? -8.786 -11.652 10.597 1.00 94.12 165 GLU A O 1
ATOM 1314 N N . SER A 1 166 ? -10.865 -11.013 10.072 1.00 93.38 166 SER A N 1
ATOM 1315 C CA . SER A 1 166 ? -10.724 -11.396 8.668 1.00 93.38 166 SER A CA 1
ATOM 1316 C C . SER A 1 166 ? -9.593 -10.623 7.983 1.00 93.38 166 SER A C 1
ATOM 1318 O O . SER A 1 166 ? -8.790 -11.222 7.267 1.00 93.38 166 SER A O 1
ATOM 1320 N N . SER A 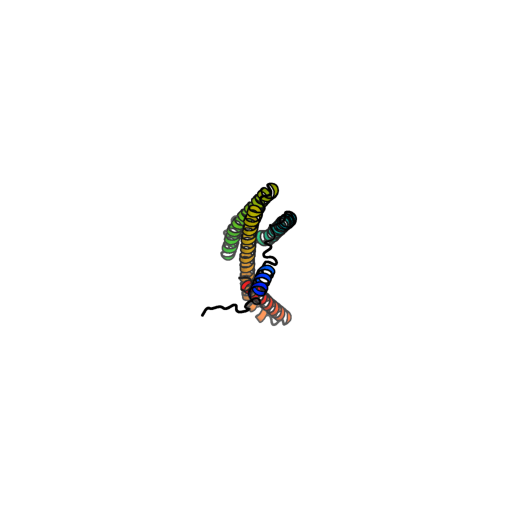1 167 ? -9.506 -9.310 8.206 1.00 91.56 167 SER A N 1
ATOM 1321 C CA . SER A 1 167 ? -8.470 -8.454 7.614 1.00 91.56 167 SER A CA 1
ATOM 1322 C C . SER A 1 167 ? -7.070 -8.828 8.115 1.00 91.56 167 SER A C 1
ATOM 1324 O O . SER A 1 167 ? -6.143 -8.945 7.313 1.00 91.56 167 SER A O 1
ATOM 1326 N N . ARG A 1 168 ? -6.927 -9.124 9.415 1.00 91.94 168 ARG A N 1
ATOM 1327 C CA . ARG A 1 168 ? -5.686 -9.642 10.020 1.00 91.94 168 ARG A CA 1
ATOM 1328 C C . ARG A 1 168 ? -5.233 -10.950 9.387 1.00 91.94 168 ARG A C 1
ATOM 1330 O O . ARG A 1 168 ? -4.065 -11.083 9.031 1.00 91.94 168 ARG A O 1
ATOM 1337 N N . LEU A 1 169 ? -6.150 -11.897 9.202 1.00 90.62 169 LEU A N 1
ATOM 1338 C CA . LEU A 1 169 ? -5.837 -13.181 8.574 1.00 90.62 169 LEU A CA 1
ATOM 1339 C C . LEU A 1 169 ? -5.366 -13.009 7.126 1.00 90.62 169 LEU A C 1
ATOM 1341 O O . LEU A 1 169 ? -4.429 -13.688 6.710 1.00 90.62 169 LEU A O 1
ATOM 1345 N N . PHE A 1 170 ? -5.987 -12.114 6.353 1.00 87.19 170 PHE A N 1
ATOM 1346 C CA . PHE A 1 170 ? -5.532 -11.825 4.991 1.00 87.19 170 PHE A CA 1
ATOM 1347 C C . PHE A 1 170 ? -4.153 -11.165 4.970 1.00 87.19 170 PHE A C 1
ATOM 1349 O O . PHE A 1 170 ? -3.317 -11.554 4.158 1.00 87.19 170 PHE A O 1
ATOM 1356 N N . HIS A 1 171 ? -3.893 -10.237 5.891 1.00 87.56 171 HIS A N 1
ATOM 1357 C CA . HIS A 1 171 ? -2.584 -9.607 6.031 1.00 87.56 171 HIS A CA 1
ATOM 1358 C C . HIS A 1 171 ? -1.485 -10.636 6.365 1.00 87.56 171 HIS A C 1
ATOM 1360 O O . HIS A 1 171 ? -0.472 -10.690 5.675 1.00 87.56 171 HIS A O 1
ATOM 1366 N N . GLN A 1 172 ? -1.726 -11.526 7.337 1.00 86.81 172 GLN A N 1
ATOM 1367 C CA . GLN A 1 172 ? -0.786 -12.588 7.739 1.00 86.81 172 GLN A CA 1
ATOM 1368 C C . GLN A 1 172 ? -0.561 -13.654 6.659 1.00 86.81 172 GLN A C 1
ATOM 1370 O O . GLN A 1 172 ? 0.518 -14.220 6.559 1.00 86.81 172 GLN A O 1
ATOM 1375 N N . ARG A 1 173 ? -1.572 -13.967 5.841 1.00 82.62 173 ARG A N 1
ATOM 1376 C CA . ARG A 1 173 ? -1.410 -14.917 4.723 1.00 82.62 173 ARG A CA 1
ATOM 1377 C C . ARG A 1 173 ? -0.617 -14.332 3.554 1.00 82.62 173 ARG A C 1
ATOM 1379 O O . ARG A 1 173 ? -0.124 -15.096 2.732 1.00 82.62 173 ARG A O 1
ATOM 1386 N N . GLY A 1 174 ? -0.553 -13.004 3.449 1.00 68.19 174 GLY A N 1
ATOM 1387 C CA . GLY A 1 174 ? 0.208 -12.282 2.428 1.00 68.19 174 GLY A CA 1
ATOM 1388 C C . GLY A 1 174 ? 1.627 -11.877 2.854 1.00 68.19 174 GLY A C 1
ATOM 1389 O O . GLY A 1 174 ? 2.316 -11.208 2.070 1.00 68.19 174 GLY A O 1
ATOM 1390 N N . SER A 1 175 ? 2.046 -12.222 4.080 1.00 55.00 175 SER A N 1
ATOM 1391 C CA . SER A 1 175 ? 3.420 -12.074 4.587 1.00 55.00 175 SER A CA 1
ATOM 1392 C C . SER A 1 175 ? 4.237 -13.326 4.313 1.00 55.00 175 SER A C 1
ATOM 1394 O O . SER A 1 175 ? 5.360 -13.164 3.795 1.00 55.00 175 SER A O 1
#